Protein AF-M4DXU8-F1 (afdb_monomer)

InterPro domains:
  IPR007374 ASCH domain [PF04266] (11-48)
  IPR015947 PUA-like superfamily [SSF88697] (9-57)
  IPR039128 Activating signal cointegrator 1-like [PTHR12963] (3-80)

Sequence (92 aa):
MSRGNYKNPCLNMHQPWALLLGHGIKRIEGRSWPAPVRGRLWIHAASKVPDEATIKAMEAFYQEIYTLDGITDIQFPQHYPVSRLIDIFTKD

Secondary structure (DSSP, 8-state):
------SS-EEEE-TTHHHHHHTTSS-----SS-----EEEEEEE-SPPPPHHHHHHHHHHHHHHHHHTT-------S----SEEEEEEEE-

Nearest PDB structures (foldseek):
  8yfj-assembly1_A  TM=9.645E-01  e=9.592E-07  Homo sapiens
  2e5o-assembly1_A  TM=8.686E-01  e=2.649E-07  Homo sapiens
  8alz-assembly1_A  TM=9.247E-01  e=1.650E-05  Homo sapiens
  1wk2-assembly1_A  TM=8.890E-01  e=1.101E+00  Thermus thermophilus
  2dp9-assembly1_A-2  TM=5.634E-01  e=5.591E-01  Thermus thermophilus HB8

Structure (mmCIF, N/CA/C/O backbone):
data_AF-M4DXU8-F1
#
_entry.id   AF-M4DXU8-F1
#
loop_
_atom_site.group_PDB
_atom_site.id
_atom_site.type_symbol
_atom_site.label_atom_id
_atom_site.label_alt_id
_atom_site.label_comp_id
_atom_site.label_asym_id
_atom_site.label_entity_id
_atom_site.label_seq_id
_atom_site.pdbx_PDB_ins_code
_atom_site.Cartn_x
_atom_site.Cartn_y
_atom_site.Cartn_z
_atom_site.occupancy
_atom_site.B_iso_or_equiv
_atom_site.auth_seq_id
_atom_site.auth_comp_id
_atom_site.auth_asym_id
_atom_site.auth_atom_id
_atom_site.pdbx_PDB_model_num
ATOM 1 N N . MET A 1 1 ? -7.032 -5.518 -29.134 1.00 46.41 1 MET A N 1
ATOM 2 C CA . MET A 1 1 ? -6.087 -5.056 -28.092 1.00 46.41 1 MET A CA 1
ATOM 3 C C . MET A 1 1 ? -5.244 -6.246 -27.668 1.00 46.41 1 MET A C 1
ATOM 5 O O . MET A 1 1 ? -5.811 -7.242 -27.239 1.00 46.41 1 MET A O 1
ATOM 9 N N . SER A 1 2 ? -3.928 -6.190 -27.882 1.00 49.50 2 SER A N 1
ATOM 10 C CA . SER A 1 2 ? -3.004 -7.249 -27.462 1.00 49.50 2 SER A CA 1
ATOM 11 C C . SER A 1 2 ? -3.126 -7.444 -25.948 1.00 49.50 2 SER A C 1
ATOM 13 O O . SER A 1 2 ? -2.855 -6.515 -25.187 1.00 49.50 2 SER A O 1
ATOM 15 N N . ARG A 1 3 ? -3.582 -8.621 -25.500 1.00 59.25 3 ARG A N 1
ATOM 16 C CA . ARG A 1 3 ? -3.419 -9.026 -24.100 1.00 59.25 3 ARG A CA 1
ATOM 17 C C . ARG A 1 3 ? -1.917 -9.196 -23.901 1.00 59.25 3 ARG A C 1
ATOM 19 O O . ARG A 1 3 ? -1.358 -10.200 -24.334 1.00 59.25 3 ARG A O 1
ATOM 26 N N . GLY A 1 4 ? -1.265 -8.185 -23.328 1.00 62.22 4 GLY A N 1
ATOM 27 C CA . GLY A 1 4 ? 0.143 -8.282 -22.961 1.00 62.22 4 GLY A CA 1
ATOM 28 C C . GLY A 1 4 ? 0.358 -9.568 -22.166 1.00 62.22 4 GLY A C 1
ATOM 29 O O . GLY A 1 4 ? -0.411 -9.872 -21.254 1.00 62.22 4 GLY A O 1
ATOM 30 N N . ASN A 1 5 ? 1.348 -10.363 -22.564 1.00 69.56 5 ASN A N 1
ATOM 31 C CA . ASN A 1 5 ? 1.617 -11.684 -22.001 1.00 69.56 5 ASN A CA 1
ATOM 32 C C . ASN A 1 5 ? 2.328 -11.545 -20.640 1.00 69.56 5 ASN A C 1
ATOM 34 O O . ASN A 1 5 ? 3.477 -11.951 -20.475 1.00 69.56 5 ASN A O 1
ATOM 38 N N . TYR A 1 6 ? 1.681 -10.875 -19.683 1.00 75.12 6 TYR A N 1
ATOM 39 C CA . TYR A 1 6 ? 2.230 -10.612 -18.358 1.00 75.12 6 TYR A CA 1
ATOM 40 C C . TYR A 1 6 ? 2.144 -11.888 -17.516 1.00 75.12 6 TYR A C 1
ATOM 42 O O . TYR A 1 6 ? 1.127 -12.172 -16.886 1.00 75.12 6 TYR A O 1
ATOM 50 N N . LYS A 1 7 ? 3.216 -12.682 -17.516 1.00 84.88 7 LYS A N 1
ATOM 51 C CA . LYS A 1 7 ? 3.374 -13.801 -16.581 1.00 84.88 7 LYS A CA 1
ATOM 52 C C . LYS A 1 7 ? 3.877 -13.256 -15.245 1.00 84.88 7 LYS A C 1
ATOM 54 O O . LYS A 1 7 ? 4.929 -12.628 -15.216 1.00 84.88 7 LYS A O 1
ATOM 59 N N . ASN A 1 8 ? 3.135 -13.509 -14.164 1.00 90.06 8 ASN A N 1
ATOM 60 C CA . ASN A 1 8 ? 3.466 -13.082 -12.796 1.00 90.06 8 ASN A CA 1
ATOM 61 C C . ASN A 1 8 ? 3.852 -11.591 -12.690 1.00 90.06 8 ASN A C 1
ATOM 63 O O . ASN A 1 8 ? 4.957 -11.277 -12.244 1.00 90.06 8 ASN A O 1
ATOM 67 N N . PRO A 1 9 ? 2.971 -10.666 -13.118 1.00 93.62 9 PRO A N 1
ATOM 68 C CA . PRO A 1 9 ? 3.251 -9.237 -13.024 1.00 93.62 9 PRO A CA 1
ATOM 69 C C . PRO A 1 9 ? 3.543 -8.833 -11.577 1.00 93.62 9 PRO A C 1
ATOM 71 O O . PRO A 1 9 ? 2.979 -9.402 -10.644 1.00 93.62 9 PRO A O 1
ATOM 74 N N . CYS A 1 10 ? 4.405 -7.835 -11.399 1.00 94.50 10 CYS A N 1
ATOM 75 C CA . CYS A 1 10 ? 4.765 -7.301 -10.092 1.00 94.50 10 CYS A CA 1
ATOM 76 C C . CYS A 1 10 ? 4.632 -5.775 -10.084 1.00 94.50 10 CYS A C 1
ATOM 78 O O . CYS A 1 10 ? 5.075 -5.090 -11.009 1.00 94.50 10 CYS A O 1
ATOM 80 N N . LEU A 1 11 ? 4.010 -5.252 -9.035 1.00 94.00 11 LEU A N 1
ATOM 81 C CA . LEU A 1 11 ? 3.828 -3.841 -8.753 1.00 94.00 11 LEU A CA 1
ATOM 82 C C . LEU A 1 11 ? 4.890 -3.388 -7.767 1.00 94.00 11 LEU A C 1
ATOM 84 O O . LEU A 1 11 ? 4.903 -3.808 -6.613 1.00 94.00 11 LEU A O 1
ATOM 88 N N . ASN A 1 12 ? 5.755 -2.485 -8.210 1.00 95.38 12 ASN A N 1
ATOM 89 C CA . ASN A 1 12 ? 6.645 -1.783 -7.301 1.00 95.38 12 ASN A CA 1
ATOM 90 C C . ASN A 1 12 ? 5.902 -0.606 -6.652 1.00 95.38 12 ASN A C 1
ATOM 92 O O . ASN A 1 12 ? 5.264 0.181 -7.363 1.00 95.38 12 ASN A O 1
ATOM 96 N N . MET A 1 13 ? 6.000 -0.492 -5.327 1.00 96.31 13 MET A N 1
ATOM 97 C CA . MET A 1 13 ? 5.298 0.504 -4.516 1.00 96.31 13 MET A CA 1
ATOM 98 C C . MET A 1 13 ? 6.171 0.948 -3.336 1.00 96.31 13 MET A C 1
ATOM 100 O O . MET A 1 13 ? 6.819 0.125 -2.696 1.00 96.31 13 MET A O 1
ATOM 104 N N . HIS A 1 14 ? 6.189 2.242 -3.019 1.00 97.75 14 HIS A N 1
ATOM 105 C CA . HIS A 1 14 ? 6.882 2.743 -1.828 1.00 97.75 14 HIS A CA 1
ATOM 106 C C . HIS A 1 14 ? 6.113 2.414 -0.545 1.00 97.75 14 HIS A C 1
ATOM 108 O O . HIS A 1 14 ? 4.886 2.313 -0.547 1.00 97.75 14 HIS A O 1
ATOM 114 N N . GLN A 1 15 ? 6.829 2.277 0.568 1.00 98.19 15 GLN A N 1
ATOM 115 C CA . GLN A 1 15 ? 6.183 2.234 1.876 1.00 98.19 15 GLN A CA 1
ATOM 116 C C . GLN A 1 15 ? 5.681 3.632 2.282 1.00 98.19 15 GLN A C 1
ATOM 118 O O . GLN A 1 15 ? 6.263 4.626 1.837 1.00 98.19 15 GLN A O 1
ATOM 123 N N . PRO A 1 16 ? 4.611 3.717 3.099 1.00 98.31 16 PRO A N 1
ATOM 124 C CA . PRO A 1 16 ? 3.861 2.604 3.710 1.00 98.31 16 PRO A CA 1
ATOM 125 C C . PRO A 1 16 ? 2.832 1.933 2.779 1.00 98.31 16 PRO A C 1
ATOM 127 O O . PRO A 1 16 ? 2.286 0.882 3.104 1.00 98.31 16 PRO A O 1
ATOM 130 N N . TRP A 1 17 ? 2.562 2.507 1.602 1.00 97.88 17 TRP A N 1
ATOM 131 C CA . TRP A 1 17 ? 1.472 2.061 0.725 1.00 97.88 17 TRP A CA 1
ATOM 132 C C . TRP A 1 17 ? 1.584 0.612 0.253 1.00 97.88 17 TRP A C 1
ATOM 134 O O . TRP A 1 17 ? 0.553 -0.007 0.012 1.00 97.88 17 TRP A O 1
ATOM 144 N N . ALA A 1 18 ? 2.798 0.073 0.114 1.00 97.75 18 ALA A N 1
ATOM 145 C CA . ALA A 1 18 ? 3.001 -1.306 -0.318 1.00 97.75 18 ALA A CA 1
ATOM 146 C C . ALA A 1 18 ? 2.361 -2.300 0.666 1.00 97.75 18 ALA A C 1
ATOM 148 O O . ALA A 1 18 ? 1.570 -3.145 0.250 1.00 97.75 18 ALA A O 1
ATOM 149 N N . LEU A 1 19 ? 2.644 -2.165 1.967 1.00 97.94 19 LEU A N 1
ATOM 150 C CA . LEU A 1 19 ? 2.024 -3.023 2.979 1.00 97.94 19 LEU A CA 1
ATOM 151 C C . LEU A 1 19 ? 0.571 -2.673 3.240 1.00 97.94 19 LEU A C 1
ATOM 153 O O . LEU A 1 19 ? -0.226 -3.583 3.421 1.00 97.94 19 LEU A O 1
ATOM 157 N N . LEU A 1 20 ? 0.194 -1.393 3.198 1.00 97.50 20 LEU A N 1
ATOM 158 C CA . LEU A 1 20 ? -1.218 -1.029 3.322 1.00 97.50 20 LEU A CA 1
ATOM 159 C C . LEU A 1 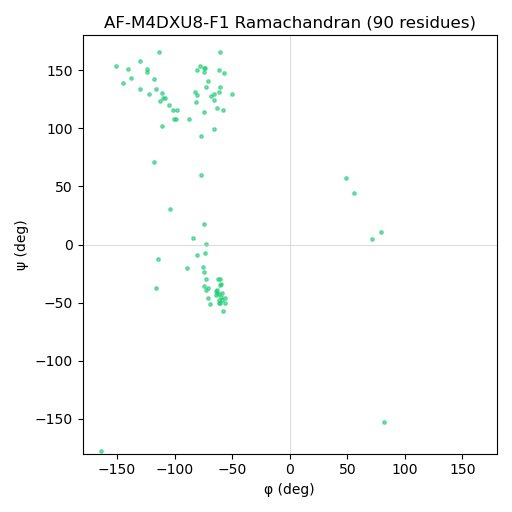20 ? -2.062 -1.669 2.209 1.00 97.50 20 LEU A C 1
ATOM 161 O O . LEU A 1 20 ? -3.207 -2.032 2.455 1.00 97.50 20 LEU A O 1
ATOM 165 N N . LEU A 1 21 ? -1.508 -1.827 1.003 1.00 96.31 21 LEU A N 1
ATOM 166 C CA . LEU A 1 21 ? -2.161 -2.528 -0.103 1.00 96.31 21 LEU A CA 1
ATOM 167 C C . LEU A 1 21 ? -2.235 -4.044 0.145 1.00 96.31 21 LEU A C 1
ATOM 169 O O . LEU A 1 21 ? -3.301 -4.621 -0.036 1.00 96.31 21 LEU A O 1
ATOM 173 N N . GLY A 1 22 ? -1.141 -4.676 0.592 1.00 95.06 22 GLY A N 1
ATOM 174 C CA . GLY A 1 22 ? -1.120 -6.111 0.931 1.00 95.06 22 GLY A CA 1
ATOM 175 C C . GLY A 1 22 ? -2.084 -6.476 2.068 1.00 95.06 22 GLY A C 1
ATOM 176 O O . GLY A 1 22 ? -2.876 -7.402 1.951 1.00 95.06 22 GLY A O 1
ATOM 177 N N . HIS A 1 23 ? -2.140 -5.647 3.113 1.00 95.31 23 HIS A N 1
ATOM 178 C CA . HIS A 1 23 ? -3.078 -5.793 4.232 1.00 95.31 23 HIS A CA 1
ATOM 179 C C . HIS A 1 23 ? -4.535 -5.432 3.880 1.00 95.31 23 HIS A C 1
ATOM 181 O O . HIS A 1 23 ? -5.401 -5.461 4.751 1.00 95.31 23 HIS A O 1
ATOM 187 N N . GLY A 1 24 ? -4.828 -5.036 2.637 1.00 94.31 24 GLY A N 1
ATOM 188 C CA . GLY A 1 24 ? -6.178 -4.663 2.205 1.00 94.31 24 GLY A CA 1
ATOM 189 C C . GLY A 1 24 ? -6.694 -3.329 2.762 1.00 94.31 24 GLY A C 1
ATOM 190 O O . GLY A 1 24 ? -7.82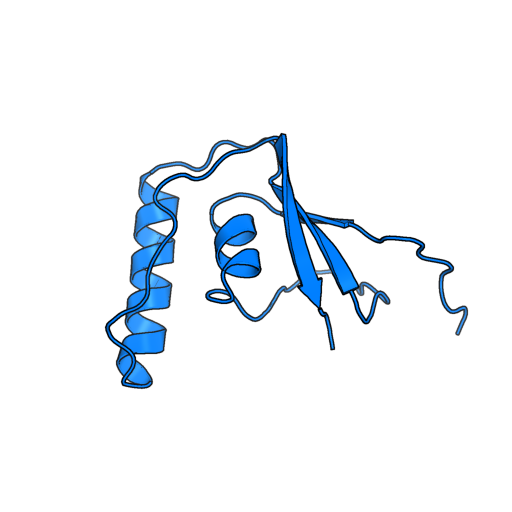9 -2.950 2.481 1.00 94.31 24 GLY A O 1
ATOM 191 N N . ILE A 1 25 ? -5.868 -2.580 3.497 1.00 96.44 25 ILE A N 1
ATOM 192 C CA . ILE A 1 25 ? -6.214 -1.271 4.067 1.00 96.44 25 ILE A CA 1
ATOM 193 C C . ILE A 1 25 ? -6.346 -0.239 2.941 1.00 96.44 25 ILE A C 1
ATOM 195 O O . ILE A 1 25 ? -7.371 0.433 2.800 1.00 96.44 25 ILE A O 1
ATOM 199 N N . LYS A 1 26 ? -5.330 -0.153 2.077 1.00 95.56 26 LYS A N 1
ATOM 200 C CA . LYS A 1 26 ? -5.366 0.632 0.844 1.00 95.56 26 LYS A CA 1
ATOM 201 C C . LYS A 1 26 ? -5.945 -0.232 -0.270 1.00 95.56 26 LYS A C 1
ATOM 203 O O . LYS A 1 26 ? -5.256 -1.094 -0.785 1.00 95.56 26 LYS A O 1
ATOM 208 N N . ARG A 1 27 ? -7.175 0.042 -0.704 1.00 93.44 27 ARG A N 1
ATOM 209 C CA . ARG A 1 27 ? -7.859 -0.769 -1.735 1.00 93.44 27 ARG A CA 1
ATOM 210 C C . ARG A 1 27 ? -7.606 -0.323 -3.179 1.00 93.44 27 ARG A C 1
ATOM 212 O O . ARG A 1 27 ? -7.811 -1.095 -4.107 1.00 93.44 27 ARG A O 1
ATOM 219 N N . ILE A 1 28 ? -7.171 0.925 -3.379 1.00 91.50 28 ILE A N 1
ATOM 220 C CA . ILE A 1 28 ? -7.066 1.545 -4.710 1.00 91.50 28 ILE A CA 1
ATOM 221 C C . ILE A 1 28 ? -5.635 2.009 -4.983 1.00 91.50 28 ILE A C 1
ATOM 223 O O . ILE A 1 28 ? -5.051 2.766 -4.200 1.00 91.50 28 ILE A O 1
ATOM 227 N N . GLU A 1 29 ? -5.101 1.620 -6.142 1.00 87.69 29 GLU A N 1
ATOM 228 C CA . GLU A 1 29 ? -3.822 2.091 -6.672 1.00 87.69 29 GLU A CA 1
ATOM 229 C C . GLU A 1 29 ? -4.024 2.940 -7.931 1.00 87.69 29 GLU A C 1
ATOM 231 O O . GLU A 1 29 ? -4.648 2.500 -8.895 1.00 87.69 29 GLU A O 1
ATOM 236 N N . GLY A 1 30 ? -3.521 4.177 -7.898 1.00 87.19 30 GLY A N 1
ATOM 237 C CA . GLY A 1 30 ? -3.606 5.123 -9.008 1.00 87.19 30 GLY A CA 1
ATOM 238 C C . GLY A 1 30 ? -2.233 5.367 -9.629 1.00 87.19 30 GLY A C 1
ATOM 239 O O . GLY A 1 30 ? -1.281 5.674 -8.914 1.00 87.19 30 GLY A O 1
ATOM 240 N N . ARG A 1 31 ? -2.141 5.273 -10.960 1.00 86.25 31 ARG A N 1
ATOM 241 C CA . ARG A 1 31 ? -0.960 5.647 -11.757 1.00 86.25 31 ARG A CA 1
ATOM 242 C C . ARG A 1 31 ? -1.352 6.675 -12.804 1.00 86.25 31 ARG A C 1
ATOM 244 O O . ARG A 1 31 ? -2.473 6.650 -13.303 1.00 86.25 31 ARG A O 1
ATOM 251 N N . SER A 1 32 ? -0.412 7.536 -13.182 1.00 91.50 32 SER A N 1
ATOM 252 C CA . SER A 1 32 ? -0.615 8.518 -14.255 1.00 91.50 32 SER A CA 1
ATOM 253 C C . SER A 1 32 ? -0.624 7.900 -15.658 1.00 91.50 32 SER A C 1
ATOM 255 O O . SER A 1 32 ? -0.946 8.582 -16.626 1.00 91.50 32 SER A O 1
ATOM 257 N N . TRP A 1 33 ? -0.302 6.610 -15.783 1.00 87.25 33 TRP A N 1
ATOM 258 C CA . TRP A 1 33 ? -0.350 5.861 -17.035 1.00 87.25 33 TRP A CA 1
ATOM 259 C C . TRP A 1 33 ? -1.243 4.619 -16.909 1.00 87.25 33 TRP A C 1
ATOM 261 O O . TRP A 1 33 ? -1.310 4.002 -15.839 1.00 87.25 33 TRP A O 1
ATOM 271 N N . PRO A 1 34 ? -1.907 4.198 -18.000 1.00 82.81 34 PRO A N 1
ATOM 272 C CA . PRO A 1 34 ? -2.702 2.982 -17.998 1.00 82.81 34 PRO A CA 1
ATOM 273 C C . PRO A 1 34 ? -1.806 1.754 -17.811 1.00 82.81 34 PRO A C 1
ATOM 275 O O . PRO A 1 34 ? -0.831 1.547 -18.531 1.00 82.81 34 PRO A O 1
ATOM 278 N N . ALA A 1 35 ? -2.172 0.905 -16.855 1.00 83.50 35 ALA A N 1
ATOM 279 C CA . ALA A 1 35 ? -1.568 -0.407 -16.657 1.00 83.50 35 ALA A CA 1
ATOM 280 C C . ALA A 1 35 ? -2.601 -1.485 -17.033 1.00 83.50 35 ALA A C 1
ATOM 282 O O . ALA A 1 35 ? -3.488 -1.752 -16.214 1.00 83.50 35 ALA A O 1
ATOM 283 N N . PRO A 1 36 ? -2.512 -2.114 -18.228 1.00 85.62 36 PRO A N 1
ATOM 284 C CA . PRO A 1 36 ? -3.504 -3.072 -18.741 1.00 85.62 36 PRO A CA 1
ATOM 285 C C . PRO A 1 36 ? -3.447 -4.451 -18.054 1.00 85.62 36 PRO A C 1
ATOM 287 O O . PRO A 1 36 ? -3.959 -5.437 -18.580 1.00 85.62 36 PRO A O 1
ATOM 290 N N . VAL A 1 37 ? -2.810 -4.531 -16.886 1.00 87.00 37 VAL A N 1
ATOM 291 C CA . VAL A 1 37 ? -2.739 -5.732 -16.055 1.00 87.00 37 VAL A CA 1
ATOM 292 C C . VAL A 1 37 ? -4.036 -5.852 -15.257 1.00 87.00 37 VAL A C 1
ATOM 294 O O . VAL A 1 37 ? -4.446 -4.895 -14.599 1.00 87.00 37 VAL A O 1
ATOM 297 N N . ARG A 1 38 ? -4.656 -7.030 -15.320 1.00 88.25 38 ARG A N 1
ATOM 298 C CA . ARG A 1 38 ? -5.822 -7.441 -14.529 1.00 88.25 38 ARG A CA 1
ATOM 299 C C . ARG A 1 38 ? -5.538 -8.799 -13.892 1.00 88.25 38 ARG A C 1
ATOM 301 O O . ARG A 1 38 ? -4.708 -9.555 -14.400 1.00 88.25 38 ARG A O 1
ATOM 308 N N . GLY A 1 39 ? -6.248 -9.117 -12.820 1.00 90.62 39 GLY A N 1
ATOM 309 C CA . GLY A 1 39 ? -6.050 -10.327 -12.034 1.00 90.62 39 GLY A CA 1
ATOM 310 C C . GLY A 1 39 ? -4.911 -10.187 -11.027 1.00 90.62 39 GLY A C 1
ATOM 311 O O . GLY A 1 39 ? -4.615 -9.093 -10.545 1.00 90.62 39 GLY A O 1
ATOM 312 N N . ARG A 1 40 ? -4.290 -11.317 -10.680 1.00 92.69 40 ARG A N 1
ATOM 313 C CA . ARG A 1 40 ? -3.257 -11.375 -9.641 1.00 92.69 40 ARG A CA 1
ATOM 314 C C . ARG A 1 40 ? -1.944 -10.758 -10.103 1.00 92.69 40 ARG A C 1
ATOM 316 O O . ARG A 1 40 ? -1.441 -11.075 -11.182 1.00 92.69 40 ARG A O 1
ATOM 323 N N . LEU A 1 41 ? -1.357 -9.961 -9.227 1.00 94.25 41 LEU A N 1
ATOM 324 C CA . LEU A 1 41 ? -0.018 -9.417 -9.355 1.00 94.25 41 LEU A CA 1
ATOM 325 C C . LEU A 1 41 ? 0.685 -9.427 -7.999 1.00 94.25 41 LEU A C 1
ATOM 327 O O . LEU A 1 41 ? 0.053 -9.326 -6.954 1.00 94.25 41 LEU A O 1
ATOM 331 N N . TRP A 1 42 ? 2.000 -9.541 -8.016 1.00 96.75 42 TRP A N 1
ATOM 332 C CA . TRP A 1 42 ? 2.820 -9.427 -6.820 1.00 96.75 42 TRP A CA 1
ATOM 333 C C . TRP A 1 42 ? 2.997 -7.967 -6.408 1.00 96.75 42 TRP A C 1
ATOM 335 O O . TRP A 1 42 ? 2.982 -7.082 -7.261 1.00 96.75 42 TRP A O 1
ATOM 345 N N . ILE A 1 43 ? 3.235 -7.712 -5.126 1.00 97.44 43 ILE A N 1
ATOM 346 C CA . ILE A 1 43 ? 3.657 -6.411 -4.613 1.00 97.44 43 ILE A CA 1
ATOM 347 C C . ILE A 1 43 ? 5.107 -6.511 -4.149 1.00 97.44 43 ILE A C 1
ATOM 349 O O . ILE A 1 43 ? 5.461 -7.343 -3.311 1.00 97.44 43 ILE A O 1
ATOM 353 N N . HIS A 1 44 ? 5.939 -5.617 -4.665 1.00 98.19 44 HIS A N 1
ATOM 354 C CA . HIS A 1 44 ? 7.293 -5.381 -4.195 1.00 98.19 44 HIS A CA 1
ATOM 355 C C . HIS A 1 44 ? 7.358 -4.039 -3.459 1.00 98.19 44 HIS A C 1
ATOM 357 O O . HIS A 1 44 ? 6.988 -2.997 -4.011 1.00 98.19 44 HIS A O 1
ATOM 363 N N . ALA A 1 45 ? 7.864 -4.058 -2.226 1.00 98.44 45 ALA A N 1
ATOM 364 C CA . ALA A 1 45 ? 8.191 -2.850 -1.486 1.00 98.44 45 ALA A CA 1
ATOM 365 C C . ALA A 1 45 ? 9.471 -2.234 -2.063 1.00 98.44 45 ALA A C 1
ATOM 367 O O . ALA A 1 45 ? 10.552 -2.818 -1.977 1.00 98.44 45 ALA A O 1
ATOM 368 N N . ALA A 1 46 ? 9.354 -1.048 -2.652 1.00 98.31 46 ALA A N 1
ATOM 369 C CA . ALA A 1 46 ? 10.469 -0.293 -3.207 1.00 98.31 46 ALA A CA 1
ATOM 370 C C . ALA A 1 46 ? 11.519 0.049 -2.135 1.00 98.31 46 ALA A C 1
ATOM 372 O O . ALA A 1 46 ? 11.261 -0.030 -0.937 1.00 98.31 46 ALA A O 1
ATOM 373 N N . SER A 1 47 ? 12.705 0.472 -2.570 1.00 98.38 47 SER A N 1
ATOM 374 C CA . SER A 1 47 ? 13.870 0.670 -1.696 1.00 98.38 47 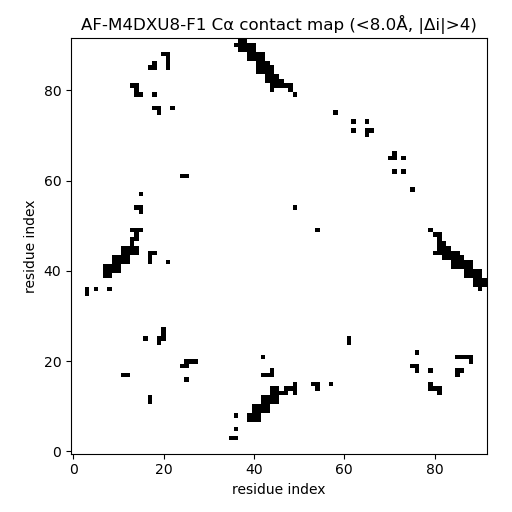SER A CA 1
ATOM 375 C C . SER A 1 47 ? 13.829 1.920 -0.814 1.00 98.38 47 SER A C 1
ATOM 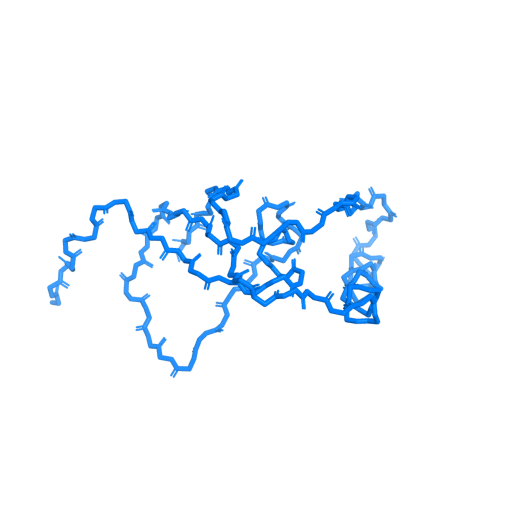377 O O . SER A 1 47 ? 14.574 1.993 0.161 1.00 98.38 47 SER A O 1
ATOM 379 N N . LYS A 1 48 ? 12.994 2.916 -1.144 1.00 98.19 48 LYS A N 1
ATOM 380 C CA . LYS A 1 48 ? 12.892 4.147 -0.347 1.00 98.19 48 LYS A CA 1
ATOM 381 C C . LYS A 1 48 ? 12.378 3.809 1.052 1.00 98.19 48 LYS A C 1
ATOM 383 O O . LYS A 1 48 ? 11.239 3.366 1.191 1.00 98.19 48 LYS A O 1
ATOM 388 N N . VAL A 1 49 ? 13.208 4.073 2.058 1.00 97.19 49 VAL A N 1
ATOM 389 C CA . VAL A 1 49 ? 12.822 3.977 3.468 1.00 97.19 49 VAL A CA 1
ATOM 390 C C . VAL A 1 49 ? 11.764 5.049 3.754 1.00 97.19 49 VAL A C 1
ATOM 392 O O . VAL A 1 49 ? 12.004 6.219 3.436 1.00 97.19 49 VAL A O 1
ATOM 395 N N . PRO A 1 50 ? 10.587 4.673 4.280 1.00 96.75 50 PRO A N 1
ATOM 396 C CA . PRO A 1 50 ? 9.560 5.636 4.648 1.00 96.75 50 PRO A CA 1
ATOM 397 C C .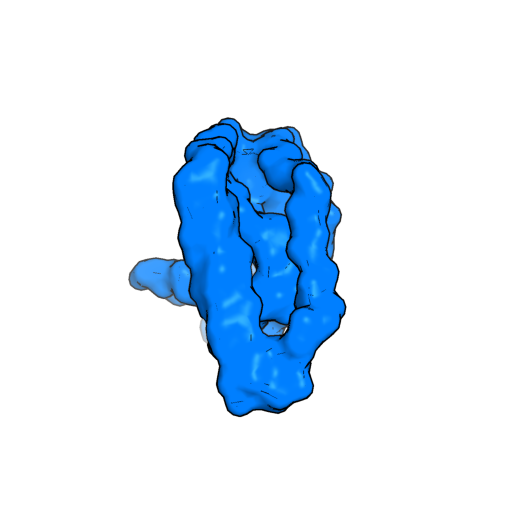 PRO A 1 50 ? 10.008 6.420 5.883 1.00 96.75 50 PRO A C 1
ATOM 399 O O . PRO A 1 50 ? 10.581 5.854 6.814 1.00 96.75 50 PRO A O 1
ATOM 402 N N . ASP A 1 51 ? 9.734 7.718 5.909 1.00 97.19 51 ASP A N 1
ATOM 403 C CA . ASP A 1 51 ? 9.869 8.500 7.130 1.00 97.19 51 ASP A CA 1
ATOM 404 C C . ASP A 1 51 ? 8.723 8.185 8.104 1.00 97.19 51 ASP A C 1
ATOM 406 O O . ASP A 1 51 ? 7.595 7.877 7.708 1.00 97.19 51 ASP A O 1
ATOM 410 N N . GLU A 1 52 ? 9.019 8.264 9.400 1.00 97.44 52 GLU A N 1
ATOM 411 C CA . GLU A 1 52 ? 8.062 7.949 10.464 1.00 97.44 52 GLU A CA 1
ATOM 412 C C . GLU A 1 52 ? 6.823 8.857 10.419 1.00 97.44 52 GLU A C 1
ATOM 414 O O . GLU A 1 52 ? 5.709 8.404 10.684 1.00 97.44 52 GLU A O 1
ATOM 419 N N . ALA A 1 53 ? 6.998 10.126 10.038 1.00 98.00 53 ALA A N 1
ATOM 420 C CA . ALA A 1 53 ? 5.897 11.073 9.904 1.00 98.00 53 ALA A CA 1
ATOM 421 C C . ALA A 1 53 ? 4.915 10.641 8.804 1.00 98.00 53 ALA A C 1
ATOM 423 O O . ALA A 1 53 ? 3.707 10.655 9.026 1.00 98.00 53 ALA A O 1
ATOM 424 N N . THR A 1 54 ? 5.418 10.189 7.655 1.00 98.00 54 THR A N 1
ATOM 425 C CA . THR A 1 54 ? 4.603 9.655 6.558 1.00 98.00 54 THR A CA 1
ATOM 426 C C . THR A 1 54 ? 3.878 8.380 6.967 1.00 98.00 54 THR A C 1
ATOM 428 O O . THR A 1 54 ? 2.707 8.235 6.623 1.00 98.00 54 THR A O 1
ATOM 431 N N . ILE A 1 55 ? 4.517 7.475 7.720 1.00 98.44 55 ILE A N 1
ATOM 432 C CA . ILE A 1 55 ? 3.836 6.283 8.256 1.00 98.44 55 ILE A CA 1
ATOM 433 C C . ILE A 1 55 ? 2.645 6.712 9.115 1.00 98.44 55 ILE A C 1
ATOM 435 O O . ILE A 1 55 ? 1.509 6.379 8.783 1.00 98.44 55 ILE A O 1
ATOM 439 N N . LYS A 1 56 ? 2.886 7.528 10.148 1.00 98.25 56 LYS A N 1
ATOM 440 C CA . LYS A 1 56 ? 1.838 7.982 11.075 1.00 98.25 56 LYS A CA 1
ATOM 441 C C . LYS A 1 56 ? 0.722 8.742 10.366 1.00 98.25 56 LYS A C 1
ATOM 443 O O . LYS A 1 56 ? -0.447 8.526 10.663 1.00 98.25 56 LYS A O 1
ATOM 448 N N . ALA A 1 57 ? 1.069 9.608 9.415 1.00 98.38 57 ALA A N 1
ATOM 449 C CA . ALA A 1 57 ? 0.089 10.363 8.644 1.00 98.38 57 ALA A CA 1
ATOM 450 C C . ALA A 1 57 ? -0.812 9.441 7.811 1.00 98.38 57 ALA A C 1
ATOM 452 O O . ALA A 1 57 ? -2.018 9.661 7.747 1.00 98.38 57 ALA A O 1
ATOM 453 N N . MET A 1 58 ? -0.249 8.403 7.185 1.00 98.06 58 MET A N 1
ATOM 454 C CA . MET A 1 58 ? -1.036 7.447 6.404 1.00 98.06 58 MET A CA 1
ATOM 455 C C . MET A 1 58 ? -1.874 6.524 7.289 1.00 98.06 58 MET A C 1
ATOM 457 O O . MET A 1 58 ? -3.024 6.266 6.945 1.00 98.06 58 MET A O 1
ATOM 461 N N . GLU A 1 59 ? -1.352 6.058 8.424 1.00 97.94 59 GLU A N 1
ATOM 462 C CA . GLU A 1 59 ? -2.128 5.269 9.389 1.00 97.94 59 GLU A CA 1
ATOM 463 C C . GLU A 1 59 ? -3.310 6.075 9.935 1.00 97.94 59 GLU A C 1
ATOM 465 O O . GLU A 1 59 ? -4.444 5.610 9.865 1.00 97.94 59 GLU A O 1
ATOM 470 N N . ALA A 1 60 ? -3.080 7.320 10.366 1.00 97.81 60 ALA A N 1
ATOM 471 C CA . ALA A 1 60 ? -4.142 8.214 10.826 1.00 97.81 60 ALA A CA 1
ATOM 472 C C . ALA A 1 60 ? -5.194 8.472 9.736 1.00 97.81 60 ALA A C 1
ATOM 474 O O . ALA A 1 60 ? -6.389 8.370 9.998 1.00 97.81 60 ALA A O 1
ATOM 475 N N . PHE A 1 61 ? -4.755 8.737 8.501 1.00 97.50 61 PHE A N 1
ATOM 476 C CA . PHE A 1 61 ? -5.648 8.955 7.364 1.00 97.50 61 PHE A CA 1
ATOM 477 C C . PHE A 1 61 ? -6.567 7.754 7.097 1.00 97.50 61 PHE A C 1
ATOM 479 O O . PHE A 1 61 ? -7.775 7.922 6.941 1.00 97.50 61 PHE A O 1
ATOM 486 N N . TYR A 1 62 ? -6.024 6.531 7.053 1.00 97.62 62 TYR A N 1
ATOM 487 C CA . TYR A 1 62 ? -6.862 5.347 6.846 1.00 97.62 62 TYR A CA 1
ATOM 488 C C . TYR A 1 62 ? -7.719 5.035 8.074 1.00 97.62 62 TYR A C 1
ATOM 490 O O . TYR A 1 62 ? -8.881 4.679 7.903 1.00 97.62 62 TYR A O 1
ATOM 498 N N . GLN A 1 63 ? -7.198 5.216 9.289 1.00 97.44 63 GLN A N 1
ATOM 499 C CA . GLN A 1 63 ? -7.980 5.054 10.514 1.00 97.44 63 GLN A CA 1
ATOM 500 C C . GLN A 1 63 ? -9.220 5.950 10.498 1.00 97.44 63 GLN A C 1
ATOM 502 O O . GLN A 1 63 ? -10.310 5.473 10.799 1.00 97.44 63 GLN A O 1
ATOM 507 N N . GLU A 1 64 ? -9.075 7.220 10.117 1.00 97.06 64 GLU A N 1
ATOM 508 C CA . GLU A 1 64 ? -10.190 8.161 10.009 1.00 97.06 64 GLU A CA 1
ATOM 509 C C . GLU A 1 64 ? -11.230 7.681 8.991 1.00 97.06 64 GLU A C 1
ATOM 511 O O . GLU A 1 64 ? -12.405 7.563 9.334 1.00 97.06 64 GLU A O 1
ATOM 516 N N . ILE A 1 65 ? -10.803 7.315 7.777 1.00 96.06 65 ILE A N 1
ATOM 517 C CA . ILE A 1 65 ? -11.706 6.831 6.718 1.00 96.06 65 ILE A CA 1
ATOM 518 C C . ILE A 1 65 ? -12.531 5.634 7.187 1.00 96.06 65 ILE A C 1
ATOM 520 O O . ILE A 1 65 ? -13.748 5.623 7.045 1.00 96.06 65 ILE A O 1
ATOM 524 N N . TYR A 1 66 ? -11.881 4.623 7.752 1.00 96.44 66 TYR A N 1
ATOM 525 C CA . TYR A 1 66 ? -12.572 3.413 8.191 1.00 96.44 66 TYR A CA 1
ATOM 526 C C . TYR A 1 66 ? -13.417 3.652 9.448 1.00 96.44 66 TYR A C 1
ATOM 528 O O . TYR A 1 66 ? -14.470 3.035 9.591 1.00 96.44 66 TYR A O 1
ATOM 536 N N . THR A 1 67 ? -13.027 4.595 10.314 1.00 96.69 67 THR A N 1
ATOM 537 C CA . THR A 1 67 ? -13.854 5.012 11.458 1.00 96.69 67 THR A CA 1
ATOM 538 C C . THR A 1 67 ? -15.166 5.639 10.984 1.00 96.69 67 THR A C 1
ATOM 540 O O . THR A 1 67 ? -16.211 5.363 11.571 1.00 96.69 67 THR A O 1
ATOM 543 N N . LEU A 1 68 ? -15.145 6.432 9.904 1.00 96.00 68 LEU A N 1
ATOM 544 C CA . LEU A 1 68 ? -16.365 6.966 9.280 1.00 96.00 68 LEU A CA 1
ATOM 545 C C . LEU A 1 68 ? -17.280 5.852 8.742 1.00 96.00 68 LEU A C 1
ATOM 547 O O . LEU A 1 68 ? -18.500 6.001 8.776 1.00 96.00 68 LEU A O 1
ATOM 551 N N . ASP A 1 69 ? -16.701 4.723 8.331 1.00 95.06 69 ASP A N 1
ATOM 552 C CA . ASP A 1 69 ? -17.419 3.509 7.923 1.00 95.06 69 ASP A CA 1
ATOM 553 C C . ASP A 1 69 ? -17.813 2.605 9.118 1.00 95.06 69 ASP A C 1
ATOM 555 O O . ASP A 1 69 ? -18.335 1.505 8.929 1.00 95.06 69 ASP A O 1
ATOM 559 N N . GLY A 1 70 ? -17.580 3.046 10.361 1.00 96.25 70 GLY A N 1
ATOM 560 C CA . GLY A 1 70 ? -17.909 2.306 11.586 1.00 96.25 70 GLY A CA 1
ATOM 561 C C . GLY A 1 70 ? -16.920 1.195 11.960 1.00 96.25 70 GLY A C 1
ATOM 562 O O . GLY A 1 70 ? -17.211 0.404 12.857 1.00 96.25 70 GLY A O 1
ATOM 563 N N . ILE A 1 71 ? -15.759 1.128 11.305 1.00 95.19 71 ILE A N 1
ATOM 564 C CA . ILE A 1 71 ? -14.695 0.150 11.564 1.00 95.19 71 ILE A CA 1
ATOM 565 C C . ILE A 1 71 ? -13.600 0.824 12.393 1.00 95.19 71 ILE A C 1
ATOM 567 O O . ILE A 1 71 ? -12.934 1.749 11.931 1.00 95.19 71 ILE A O 1
ATOM 571 N N . THR A 1 72 ? -13.391 0.357 13.623 1.00 92.19 72 THR A N 1
ATOM 572 C CA . THR A 1 72 ? -12.470 1.000 14.579 1.00 92.19 72 THR A CA 1
ATOM 573 C C . THR A 1 72 ? -11.256 0.148 14.945 1.00 92.19 72 THR A C 1
ATOM 575 O O . THR A 1 72 ? -10.294 0.680 15.494 1.00 92.19 72 THR A O 1
ATOM 578 N N . ASP A 1 73 ? -11.251 -1.140 14.606 1.00 92.06 73 ASP A N 1
ATOM 579 C CA . ASP A 1 73 ? -10.274 -2.147 15.036 1.00 92.06 73 ASP A CA 1
ATOM 580 C C . ASP A 1 73 ? -9.250 -2.530 13.951 1.00 92.06 73 ASP A C 1
ATOM 582 O O . ASP A 1 73 ? -8.726 -3.647 13.924 1.00 92.06 73 ASP A O 1
ATOM 586 N N . ILE A 1 74 ? -8.914 -1.590 13.067 1.00 94.88 74 ILE A N 1
ATOM 587 C CA . ILE A 1 74 ? -7.927 -1.800 12.002 1.00 94.88 74 ILE A CA 1
ATOM 588 C C . ILE A 1 74 ? -6.561 -2.122 12.604 1.00 94.88 74 ILE A C 1
ATOM 590 O O . ILE A 1 74 ? -6.047 -1.407 13.463 1.00 94.88 74 ILE A O 1
ATOM 594 N N . GLN A 1 75 ? -5.940 -3.184 12.098 1.00 95.62 75 GLN A N 1
ATOM 595 C CA . GL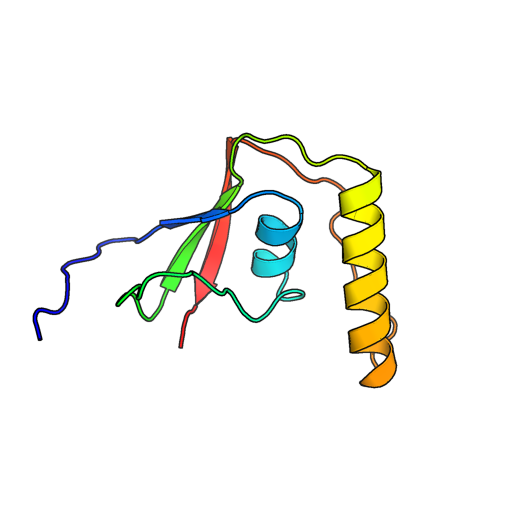N A 1 75 ? -4.600 -3.588 12.503 1.00 95.62 75 GLN A CA 1
ATOM 596 C C . GLN A 1 75 ? -3.578 -3.122 11.467 1.00 95.62 75 GLN A C 1
ATOM 598 O O . GLN A 1 75 ? -3.503 -3.665 10.362 1.00 95.62 75 GLN A O 1
ATOM 603 N N . PHE A 1 76 ? -2.779 -2.119 11.830 1.00 97.62 76 PHE A N 1
ATOM 604 C CA . PHE A 1 76 ? -1.679 -1.648 10.993 1.00 97.62 76 PHE A CA 1
ATOM 605 C C . PHE A 1 76 ? -0.427 -2.537 11.130 1.00 97.62 76 PHE A C 1
ATOM 607 O O . PHE A 1 76 ? -0.193 -3.130 12.189 1.00 97.62 76 PHE A O 1
ATOM 614 N N . PRO A 1 77 ? 0.404 -2.644 10.076 1.00 96.62 77 PRO A N 1
ATOM 615 C CA . PRO A 1 77 ? 1.685 -3.340 10.147 1.00 96.62 77 PRO A CA 1
ATOM 616 C C . PRO A 1 77 ? 2.630 -2.715 11.183 1.00 96.62 77 PRO A C 1
ATOM 618 O O . PRO A 1 77 ? 2.847 -1.510 11.190 1.00 96.62 77 PRO A O 1
ATOM 621 N N . GLN A 1 78 ? 3.286 -3.545 11.999 1.00 95.69 78 GLN A N 1
ATOM 622 C CA . GLN A 1 78 ? 4.271 -3.066 12.985 1.00 95.69 78 GLN A CA 1
ATOM 623 C C . GLN A 1 78 ? 5.604 -2.634 12.351 1.00 95.69 78 GLN A C 1
ATOM 625 O O . GLN A 1 78 ? 6.369 -1.864 12.935 1.00 95.69 78 GLN A O 1
ATOM 630 N N . HIS A 1 79 ? 5.914 -3.151 11.160 1.00 95.75 79 HIS A N 1
ATOM 631 C CA . HIS A 1 79 ? 7.166 -2.897 10.459 1.00 95.75 79 HIS A CA 1
ATOM 632 C C . HIS A 1 79 ? 6.914 -2.662 8.974 1.00 95.75 79 HIS A C 1
ATOM 634 O O . HIS A 1 79 ? 6.107 -3.359 8.363 1.00 95.75 79 HIS A O 1
ATOM 640 N N . TYR A 1 80 ? 7.682 -1.742 8.384 1.00 97.81 80 TYR A N 1
ATOM 641 C CA . TYR A 1 80 ? 7.593 -1.375 6.969 1.00 97.81 80 TYR A CA 1
ATOM 642 C C . TYR A 1 80 ? 8.892 -1.682 6.216 1.00 97.81 80 TYR A C 1
ATOM 644 O O . TYR A 1 80 ? 9.642 -0.773 5.854 1.00 97.81 80 TYR A O 1
ATOM 652 N N . PRO A 1 81 ? 9.209 -2.967 5.983 1.00 97.50 81 PRO A N 1
ATOM 653 C CA . PRO A 1 81 ? 10.390 -3.345 5.236 1.00 97.50 81 PRO A CA 1
ATOM 654 C C . PRO A 1 81 ? 10.405 -2.831 3.796 1.00 97.50 81 PRO A C 1
ATOM 656 O O . PRO A 1 81 ? 9.374 -2.744 3.128 1.00 97.50 81 PRO A O 1
ATOM 659 N N . VAL A 1 8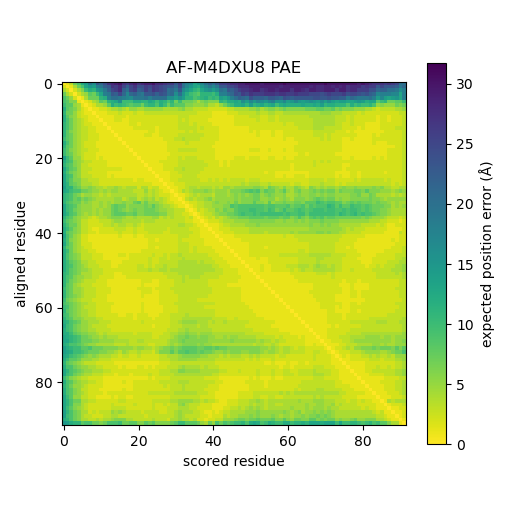2 ? 11.616 -2.596 3.300 1.00 98.44 82 VAL A N 1
ATOM 660 C CA . VAL A 1 82 ? 11.904 -2.177 1.924 1.00 98.44 82 VAL A CA 1
ATOM 661 C C . VAL A 1 82 ? 12.671 -3.259 1.162 1.00 98.44 82 VAL A C 1
ATOM 663 O O . VAL A 1 82 ? 13.209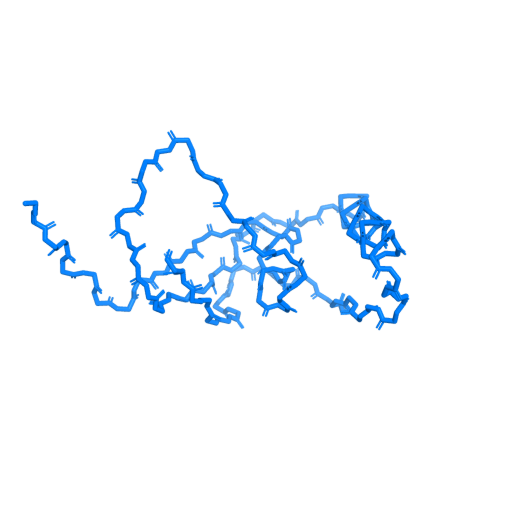 -4.197 1.763 1.00 98.44 82 VAL A O 1
ATOM 666 N N . SER A 1 83 ? 12.728 -3.112 -0.162 1.00 98.25 83 SER A N 1
ATOM 667 C CA . SER A 1 83 ? 13.498 -3.954 -1.092 1.00 98.25 83 SER A CA 1
ATOM 668 C C . SER A 1 83 ? 13.169 -5.447 -1.003 1.00 98.25 83 SER A C 1
ATOM 670 O O . SER A 1 83 ? 14.068 -6.287 -0.956 1.00 98.25 83 SER A O 1
ATOM 672 N N . ARG A 1 84 ? 11.879 -5.792 -0.929 1.00 97.69 84 ARG A N 1
ATOM 673 C CA . ARG A 1 84 ? 11.434 -7.192 -0.897 1.00 97.69 84 ARG A CA 1
ATOM 674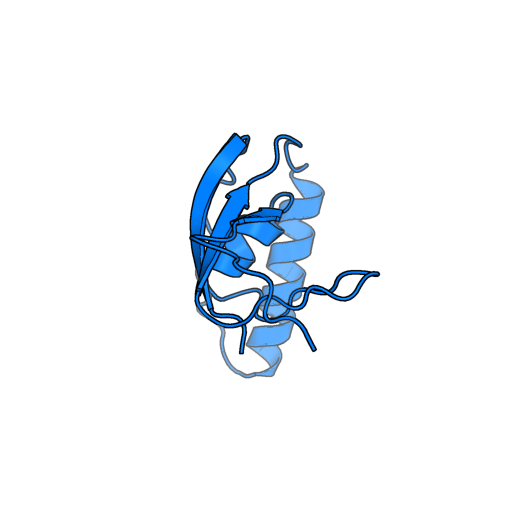 C C . ARG A 1 84 ? 10.050 -7.383 -1.497 1.00 97.69 84 ARG A C 1
ATOM 676 O O . ARG A 1 84 ? 9.221 -6.475 -1.485 1.00 97.69 84 ARG A O 1
ATOM 683 N N . LEU A 1 85 ? 9.812 -8.590 -1.999 1.00 97.62 85 LEU A N 1
ATOM 684 C CA . LEU A 1 85 ? 8.478 -9.072 -2.340 1.00 97.62 85 LEU A CA 1
ATOM 685 C C . LEU A 1 85 ? 7.692 -9.251 -1.038 1.00 97.62 85 LEU A C 1
ATOM 687 O O . LEU A 1 85 ? 8.210 -9.879 -0.115 1.00 97.62 85 LEU A O 1
ATOM 691 N N . ILE A 1 86 ? 6.501 -8.668 -0.947 1.00 96.38 86 ILE A N 1
ATOM 692 C CA . ILE A 1 86 ? 5.738 -8.646 0.308 1.00 96.38 86 ILE A CA 1
ATOM 693 C C . ILE A 1 86 ? 4.418 -9.401 0.227 1.00 96.38 86 ILE A C 1
ATOM 695 O O . ILE A 1 86 ? 4.061 -10.044 1.205 1.00 96.38 86 ILE A O 1
ATOM 699 N N . ASP A 1 87 ? 3.704 -9.338 -0.899 1.00 95.81 87 ASP A N 1
ATOM 700 C CA . ASP A 1 87 ? 2.356 -9.905 -0.976 1.00 95.81 87 ASP A CA 1
ATOM 701 C C . ASP A 1 87 ? 1.862 -10.080 -2.423 1.00 95.81 87 ASP A C 1
ATOM 703 O O . ASP A 1 87 ? 2.575 -9.769 -3.384 1.00 95.81 87 ASP A O 1
ATOM 707 N N . ILE A 1 88 ? 0.627 -10.554 -2.577 1.00 94.31 88 ILE A N 1
ATOM 708 C CA . ILE A 1 88 ? -0.137 -10.642 -3.818 1.00 94.31 88 ILE A CA 1
ATOM 709 C C . ILE A 1 88 ? -1.371 -9.740 -3.704 1.00 94.31 88 ILE A C 1
ATOM 711 O O . ILE A 1 88 ? -2.122 -9.797 -2.740 1.00 94.31 88 ILE A O 1
ATOM 715 N N . PHE A 1 89 ? -1.631 -8.957 -4.745 1.00 91.81 89 PHE A N 1
ATOM 716 C CA . PHE A 1 89 ? -2.830 -8.138 -4.896 1.00 91.81 89 PHE A CA 1
ATOM 717 C C . PHE A 1 89 ? -3.621 -8.582 -6.128 1.00 91.81 89 PHE A C 1
ATOM 719 O O . PHE A 1 89 ? -3.043 -8.936 -7.158 1.00 91.81 89 PHE A O 1
ATOM 726 N N . THR A 1 90 ? -4.951 -8.564 -6.043 1.00 90.69 90 THR A N 1
ATOM 727 C CA . THR A 1 90 ? -5.816 -8.825 -7.200 1.00 90.69 90 THR A CA 1
ATOM 728 C C . THR A 1 90 ? -6.397 -7.510 -7.684 1.00 90.69 90 THR A C 1
ATOM 730 O O . THR A 1 90 ? -7.080 -6.818 -6.937 1.00 90.69 90 THR A O 1
ATOM 733 N N . LYS A 1 91 ? -6.102 -7.162 -8.937 1.00 85.50 91 LYS A N 1
ATOM 734 C CA . LYS A 1 91 ? -6.660 -5.991 -9.605 1.00 85.50 91 LYS A CA 1
ATOM 735 C C . LYS A 1 91 ? -7.828 -6.416 -10.486 1.00 85.50 91 LYS A C 1
ATOM 737 O O . LYS A 1 91 ? -7.603 -7.034 -11.531 1.00 85.50 91 LYS A O 1
ATOM 742 N N . ASP A 1 92 ? -9.034 -6.065 -10.062 1.00 81.38 92 ASP A N 1
ATOM 743 C CA . ASP A 1 92 ? -10.264 -6.200 -10.856 1.00 81.38 92 ASP A CA 1
ATOM 744 C C . ASP A 1 92 ? -10.211 -5.341 -12.119 1.00 81.38 92 ASP A C 1
ATOM 746 O O . ASP A 1 92 ? -9.503 -4.306 -12.090 1.00 81.38 92 ASP A O 1
#

Mean predicted aligned error: 4.27 Å

Foldseek 3Di:
DDPPPDDQAEDEDEPPVLVCQQLCLDVDDDDPDDDSDFFKHWYAHAADDDDPVVNVVVVVVSCVVVVVVVDNPDDDDPDRDHGGTDHMHGHD

Radius of gyration: 14.35 Å; Cα contacts (8 Å, |Δi|>4): 127; chains: 1; bounding box: 32×25×43 Å

Organism: Brassica campestris (NCBI:txid3711)

Solvent-accessible surface area (backbone atoms only — not comparable to full-atom values): 5817 Å² total; per-residue (Å²): 131,86,78,74,88,70,75,82,39,70,45,78,30,51,46,58,56,34,57,34,37,54,73,57,74,45,83,79,87,86,69,101,61,93,71,95,73,64,47,72,27,37,33,27,20,30,71,59,80,60,55,69,68,59,42,53,53,51,52,52,52,52,50,53,57,37,41,76,74,74,45,80,82,80,82,75,78,94,70,82,78,51,66,41,81,74,41,70,46,72,39,127

pLDDT: mean 92.42, std 9.76, range [46.41, 98.44]